Protein AF-A0A960S443-F1 (afdb_monomer_lite)

Sequence (82 aa):
MCEINPSWTEVDQQTNDRLAAQLRTEIAKGHPLWDVPFSVLKRCENCDDIMLKRMDTNELWVCHLTWNGRQKPPWPVAESYE

Secondary structure (DSSP, 8-state):
---SS--EEEPPHHHHHHHHHHHHHH--TTSTTTT--EEEEEEESSSSEEEEEETTT--EEEEE---SSSPPTTPSPEEEE-

pLDDT: mean 86.62, std 10.06, range [55.44, 95.56]

Radius of gyration: 11.6 Å; chains: 1; bounding box: 30×26×26 Å

Foldseek 3Di:
DDPDDFPKDFDDPVRFVVLVVQVQQAEDPPEPCHPFDKTFGIAGPVFQKTWIAGPVPRWIKIFRGDSPTYDYPPPRPMDTDD

Structure (mmCIF, N/CA/C/O backbone):
data_AF-A0A960S443-F1
#
_entry.id   AF-A0A960S443-F1
#
loop_
_atom_site.group_PDB
_atom_site.id
_atom_site.type_symbol
_atom_site.label_atom_id
_atom_site.label_alt_id
_atom_site.label_comp_id
_atom_site.label_asym_id
_atom_s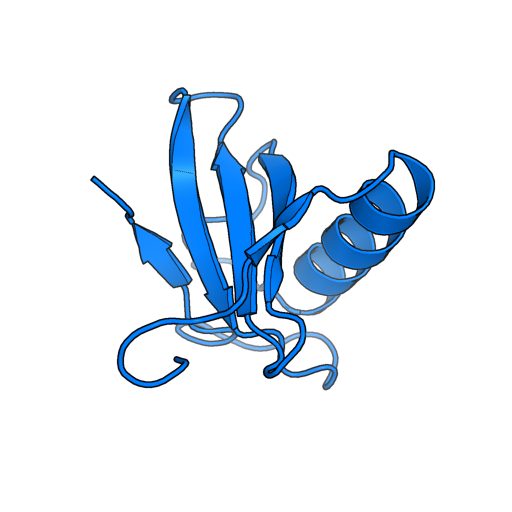ite.label_entity_id
_atom_site.label_seq_id
_atom_site.pdbx_PDB_ins_code
_atom_site.Cartn_x
_atom_site.Cartn_y
_atom_site.Cartn_z
_atom_site.occupancy
_atom_site.B_iso_or_equiv
_atom_site.auth_seq_id
_atom_site.auth_comp_id
_atom_site.auth_asym_id
_atom_site.auth_atom_id
_atom_site.pdbx_PDB_model_num
ATOM 1 N N . MET A 1 1 ? 9.941 -8.288 2.976 1.00 59.78 1 MET A N 1
ATOM 2 C CA . MET A 1 1 ? 10.223 -7.068 3.748 1.00 59.78 1 MET A CA 1
ATOM 3 C C . MET A 1 1 ? 11.660 -6.676 3.532 1.00 59.78 1 MET A C 1
ATOM 5 O O . MET A 1 1 ? 12.545 -7.492 3.770 1.00 59.78 1 MET A O 1
ATOM 9 N N . CYS A 1 2 ? 11.860 -5.473 3.009 1.00 55.62 2 CYS A N 1
ATOM 10 C CA . CYS A 1 2 ? 13.175 -4.902 2.753 1.00 55.62 2 CYS A CA 1
ATOM 11 C C . CYS A 1 2 ? 14.039 -4.829 4.030 1.00 55.62 2 CYS A C 1
ATOM 13 O O . CYS A 1 2 ? 13.542 -4.520 5.112 1.00 55.62 2 CYS A O 1
ATOM 15 N N . GLU A 1 3 ? 15.345 -5.071 3.887 1.00 56.09 3 GLU A N 1
ATOM 16 C CA . GLU A 1 3 ? 16.332 -4.843 4.948 1.00 56.09 3 GLU A CA 1
ATOM 17 C C . GLU A 1 3 ? 16.610 -3.339 5.169 1.00 56.09 3 GLU A C 1
ATOM 19 O O . GLU A 1 3 ? 16.249 -2.479 4.365 1.00 56.09 3 GLU A O 1
ATOM 24 N N . ILE A 1 4 ? 17.235 -3.059 6.317 1.00 55.44 4 ILE A N 1
ATOM 25 C CA . ILE A 1 4 ? 17.559 -1.770 6.949 1.00 55.44 4 ILE A CA 1
ATOM 26 C C . ILE A 1 4 ? 17.826 -0.637 5.924 1.00 55.44 4 ILE A C 1
ATOM 28 O O . ILE A 1 4 ? 18.854 -0.628 5.255 1.00 55.44 4 ILE A O 1
ATOM 32 N N . ASN A 1 5 ? 16.926 0.357 5.879 1.00 60.56 5 ASN A N 1
ATOM 33 C CA . ASN A 1 5 ? 16.892 1.551 5.002 1.00 60.56 5 ASN A CA 1
ATOM 34 C C . ASN A 1 5 ? 16.364 1.359 3.560 1.00 60.56 5 ASN A C 1
ATOM 36 O O . ASN A 1 5 ? 17.067 1.659 2.591 1.00 60.56 5 ASN A O 1
ATOM 40 N N . PRO A 1 6 ? 15.091 0.961 3.388 1.00 70.25 6 PRO A N 1
ATOM 41 C CA . PRO A 1 6 ? 14.418 1.020 2.090 1.00 70.25 6 PRO A CA 1
ATOM 42 C C . PRO A 1 6 ? 14.382 2.447 1.513 1.00 70.25 6 PRO A C 1
ATOM 44 O O . PRO A 1 6 ? 14.033 3.415 2.194 1.00 70.25 6 PRO A O 1
ATOM 47 N N . SER A 1 7 ? 14.712 2.576 0.225 1.00 85.75 7 SER A N 1
ATOM 48 C CA . SER A 1 7 ? 14.568 3.823 -0.534 1.00 85.75 7 SER A CA 1
ATOM 49 C C . SER A 1 7 ? 13.106 4.019 -0.936 1.00 85.75 7 SER A C 1
ATOM 51 O O . SER A 1 7 ? 12.667 3.552 -1.987 1.00 85.75 7 SER A O 1
ATOM 53 N N . TRP A 1 8 ? 12.345 4.679 -0.063 1.00 90.44 8 TRP A N 1
ATOM 54 C CA . TRP A 1 8 ? 10.950 5.026 -0.318 1.00 90.44 8 TRP A CA 1
ATOM 55 C C . TRP A 1 8 ? 10.822 6.226 -1.248 1.00 90.44 8 TRP A C 1
ATOM 57 O O . TRP A 1 8 ? 11.352 7.299 -0.961 1.00 90.44 8 TRP A O 1
ATOM 67 N N . THR A 1 9 ? 10.018 6.065 -2.290 1.00 92.50 9 THR A N 1
ATOM 68 C CA . THR A 1 9 ? 9.690 7.131 -3.239 1.00 92.50 9 THR A CA 1
ATOM 69 C C . THR A 1 9 ? 8.187 7.355 -3.259 1.00 92.50 9 THR A C 1
ATOM 71 O O . THR A 1 9 ? 7.414 6.394 -3.219 1.00 92.50 9 THR A O 1
ATOM 74 N N . GLU A 1 10 ? 7.765 8.620 -3.276 1.00 93.69 10 GLU A N 1
ATOM 75 C CA . GLU A 1 10 ? 6.351 8.974 -3.415 1.00 93.69 10 GLU A CA 1
ATOM 76 C C . GLU A 1 10 ? 5.815 8.508 -4.766 1.00 93.69 10 GLU A C 1
ATOM 78 O O . GLU A 1 10 ? 6.497 8.596 -5.788 1.00 93.69 10 GLU A O 1
ATOM 83 N N . VAL A 1 11 ? 4.590 7.994 -4.763 1.00 94.38 11 VAL A N 1
ATOM 84 C CA . VAL A 1 11 ? 3.934 7.548 -5.991 1.00 94.38 11 VAL A CA 1
ATOM 85 C C . VAL A 1 11 ? 3.000 8.634 -6.512 1.00 94.38 11 VAL A C 1
ATOM 87 O O . VAL A 1 11 ? 2.287 9.282 -5.746 1.00 94.38 11 VAL A O 1
ATOM 90 N N . ASP A 1 12 ? 2.980 8.823 -7.830 1.00 95.25 12 ASP A N 1
ATOM 91 C CA . ASP A 1 12 ? 1.948 9.634 -8.473 1.00 95.25 12 ASP A CA 1
ATOM 92 C C . ASP A 1 12 ? 0.589 8.907 -8.474 1.00 95.25 12 ASP A C 1
ATOM 94 O O . ASP A 1 12 ? 0.483 7.722 -8.141 1.00 95.25 12 ASP A O 1
ATOM 98 N N . GLN A 1 13 ? -0.476 9.614 -8.864 1.00 93.06 13 GLN A N 1
ATOM 99 C CA . GLN A 1 13 ? -1.826 9.043 -8.866 1.00 93.06 13 GLN A CA 1
ATOM 100 C C . GLN A 1 13 ? -1.936 7.810 -9.777 1.00 93.06 13 GLN A C 1
ATOM 102 O O . GLN A 1 13 ? -2.573 6.828 -9.409 1.00 93.06 13 GLN A O 1
ATOM 107 N N . GLN A 1 14 ? -1.277 7.822 -10.939 1.00 94.81 14 GLN A N 1
ATOM 108 C CA . GLN A 1 14 ? -1.319 6.696 -11.875 1.00 94.81 14 GLN A CA 1
ATOM 109 C C . GLN A 1 14 ? -0.661 5.441 -11.282 1.00 94.81 14 GLN A C 1
ATOM 111 O O . GLN A 1 14 ? -1.152 4.325 -11.460 1.00 94.81 14 GLN A O 1
ATOM 116 N N . THR A 1 15 ? 0.458 5.613 -10.587 1.00 93.56 15 THR A N 1
ATOM 117 C CA . THR A 1 15 ? 1.211 4.539 -9.941 1.00 93.56 15 THR A CA 1
ATOM 118 C C . THR A 1 15 ? 0.460 4.015 -8.724 1.00 93.56 15 THR A C 1
ATOM 120 O O . THR A 1 15 ? 0.359 2.800 -8.557 1.00 93.56 15 THR A O 1
ATOM 123 N N . ASN A 1 16 ? -0.142 4.907 -7.932 1.00 94.31 16 ASN A N 1
ATOM 124 C CA . ASN A 1 16 ? -1.058 4.539 -6.856 1.00 94.31 16 ASN A CA 1
ATOM 125 C C . ASN A 1 16 ? -2.195 3.653 -7.379 1.00 94.31 16 ASN A C 1
ATOM 127 O O . ASN A 1 16 ? -2.368 2.538 -6.894 1.00 94.31 16 ASN A O 1
ATOM 131 N N . AS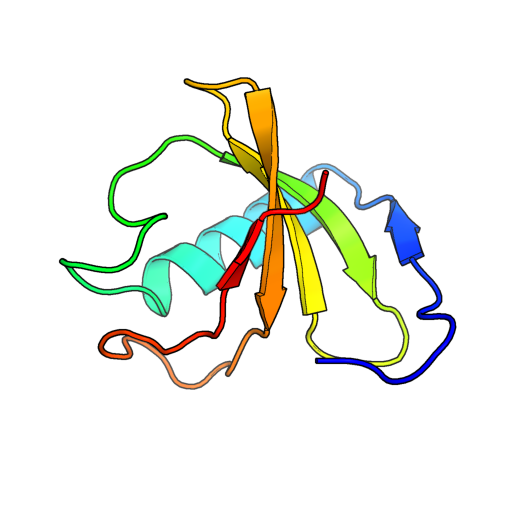P A 1 17 ? -2.905 4.088 -8.423 1.00 94.75 17 ASP A N 1
ATOM 132 C CA . ASP A 1 17 ? -4.043 3.347 -8.974 1.00 94.75 17 ASP A CA 1
ATOM 133 C C . ASP A 1 17 ? -3.639 1.941 -9.444 1.00 94.75 17 ASP A C 1
ATOM 135 O O . ASP A 1 17 ? -4.338 0.962 -9.166 1.00 94.75 17 ASP A O 1
ATOM 139 N N . ARG A 1 18 ? -2.479 1.817 -10.105 1.00 94.88 18 ARG A N 1
ATOM 140 C CA . ARG A 1 18 ? -1.936 0.526 -10.562 1.00 94.88 18 ARG A CA 1
ATOM 141 C C . ARG A 1 18 ? -1.566 -0.395 -9.403 1.00 94.88 18 ARG A C 1
ATOM 143 O O . ARG A 1 18 ? -1.982 -1.551 -9.401 1.00 94.88 18 ARG A O 1
ATOM 150 N N . LEU A 1 19 ? -0.811 0.096 -8.422 1.00 94.06 19 LEU A N 1
ATOM 151 C CA . LEU A 1 19 ? -0.380 -0.702 -7.268 1.00 94.06 19 LEU A CA 1
ATOM 152 C C . LEU A 1 19 ? -1.566 -1.081 -6.378 1.00 94.06 19 LEU A C 1
ATOM 154 O O . LEU A 1 19 ? -1.651 -2.207 -5.897 1.00 94.06 19 LEU A O 1
ATOM 158 N N . ALA A 1 20 ? -2.527 -0.174 -6.210 1.00 94.19 20 ALA A N 1
ATOM 159 C CA . ALA A 1 20 ? -3.746 -0.446 -5.470 1.00 94.19 20 ALA A CA 1
ATOM 160 C C . ALA A 1 20 ? -4.630 -1.474 -6.189 1.00 94.19 20 ALA A C 1
ATOM 162 O O . ALA A 1 20 ? -5.240 -2.323 -5.538 1.00 94.19 20 ALA A O 1
ATOM 163 N N . ALA A 1 21 ? -4.715 -1.423 -7.522 1.00 93.56 21 ALA A N 1
ATOM 164 C CA . ALA A 1 21 ? -5.377 -2.464 -8.302 1.00 93.56 21 ALA A CA 1
ATOM 165 C C . ALA A 1 21 ? -4.662 -3.811 -8.135 1.00 93.56 21 ALA A C 1
ATOM 167 O O . ALA A 1 21 ? -5.322 -4.799 -7.821 1.00 93.56 21 ALA A O 1
ATOM 168 N N . GLN A 1 22 ? -3.331 -3.835 -8.248 1.00 93.81 22 GLN A N 1
ATOM 169 C CA . GLN A 1 22 ? -2.533 -5.044 -8.058 1.00 93.81 22 GLN A CA 1
ATOM 170 C C . GLN A 1 22 ? -2.772 -5.659 -6.675 1.00 93.81 22 GLN A C 1
ATOM 172 O O . GLN A 1 22 ? -3.184 -6.815 -6.588 1.00 93.81 22 GLN A O 1
ATOM 177 N N . LEU A 1 23 ? -2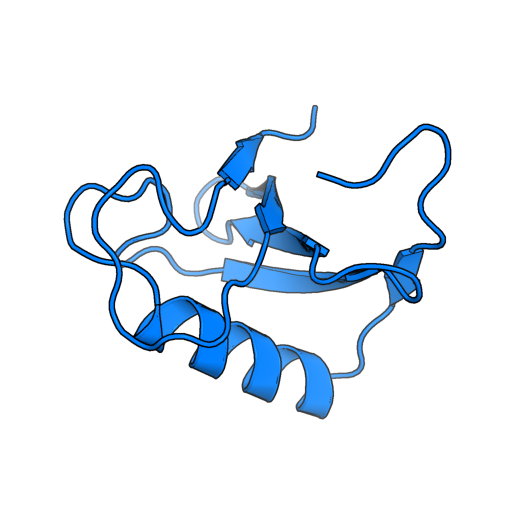.639 -4.872 -5.602 1.00 92.31 23 LEU A N 1
ATOM 178 C CA . LEU A 1 23 ? -2.875 -5.343 -4.238 1.00 92.31 23 LEU A CA 1
ATOM 179 C C . LEU A 1 23 ? -4.278 -5.946 -4.081 1.00 92.31 23 LEU A C 1
ATOM 181 O O . LEU A 1 23 ? -4.412 -7.024 -3.512 1.00 92.31 23 LEU A O 1
ATOM 185 N N . ARG A 1 24 ? -5.320 -5.308 -4.639 1.00 91.88 24 ARG A N 1
ATOM 186 C CA . ARG A 1 24 ? -6.700 -5.834 -4.609 1.00 91.88 24 ARG A CA 1
ATOM 187 C C . ARG A 1 24 ? -6.848 -7.181 -5.312 1.00 91.88 24 ARG A C 1
ATOM 189 O O . ARG A 1 24 ? -7.679 -7.982 -4.889 1.00 91.88 24 ARG A O 1
ATOM 196 N N . THR A 1 25 ? -6.075 -7.434 -6.369 1.00 91.31 25 THR A N 1
ATOM 197 C CA . THR A 1 25 ? -6.077 -8.747 -7.031 1.00 91.31 25 THR A CA 1
ATOM 198 C C . THR A 1 25 ? -5.361 -9.814 -6.216 1.00 91.31 25 THR A C 1
ATOM 200 O O . THR A 1 25 ? -5.701 -10.986 -6.351 1.00 91.31 25 THR A O 1
ATOM 203 N N . GLU A 1 26 ? -4.411 -9.420 -5.367 1.00 90.25 26 GLU A N 1
ATOM 204 C CA . GLU A 1 26 ? -3.588 -10.334 -4.577 1.00 90.25 26 GLU A CA 1
ATOM 205 C C . GLU A 1 26 ? -4.185 -10.682 -3.218 1.00 90.25 26 GLU A C 1
ATOM 207 O O . GLU A 1 26 ? -3.981 -11.785 -2.731 1.00 90.25 26 GLU A O 1
ATOM 212 N N . ILE A 1 27 ? -4.947 -9.795 -2.590 1.00 90.69 27 ILE A N 1
ATOM 213 C CA . ILE A 1 27 ? -5.528 -10.077 -1.274 1.00 90.69 27 ILE A CA 1
ATOM 214 C C . ILE A 1 27 ? -6.763 -10.988 -1.376 1.00 90.69 27 ILE A C 1
ATOM 216 O O . ILE A 1 27 ? -7.533 -10.952 -2.337 1.00 90.69 27 ILE A O 1
ATOM 220 N N . ALA A 1 28 ? -7.010 -11.802 -0.349 1.00 89.00 28 ALA A N 1
ATOM 221 C CA . ALA A 1 28 ? -8.258 -12.551 -0.185 1.00 89.00 28 ALA A CA 1
ATOM 222 C C . ALA A 1 28 ? -8.935 -12.248 1.154 1.00 89.00 28 ALA A C 1
ATOM 224 O O . ALA A 1 28 ? -8.368 -11.607 2.038 1.00 89.00 28 ALA A O 1
ATOM 225 N N . LYS A 1 29 ? -10.175 -12.733 1.303 1.00 88.69 29 LYS A N 1
ATOM 226 C CA . LYS A 1 29 ? -10.951 -12.589 2.538 1.00 88.69 29 LYS A CA 1
ATOM 227 C C . LYS A 1 29 ? -10.138 -13.098 3.732 1.00 88.69 29 LYS A C 1
ATOM 229 O O . LYS A 1 29 ? -9.618 -14.210 3.692 1.00 88.69 29 LYS A O 1
ATOM 234 N N . GLY A 1 30 ? -10.072 -12.283 4.784 1.00 86.00 30 GLY A N 1
ATOM 235 C CA . GLY A 1 30 ? -9.259 -12.532 5.977 1.00 86.00 30 GLY A CA 1
ATOM 236 C C . GLY A 1 30 ? -7.929 -11.775 5.992 1.00 86.00 30 GLY A C 1
ATOM 237 O O . GLY A 1 30 ? -7.270 -11.763 7.024 1.00 86.00 30 GLY A O 1
ATOM 238 N N . HIS A 1 31 ? -7.540 -11.127 4.889 1.00 88.38 31 HIS A N 1
ATOM 239 C CA . HIS A 1 31 ? -6.419 -10.191 4.888 1.00 88.38 31 HIS A CA 1
ATOM 240 C C . HIS A 1 31 ? -6.839 -8.878 5.583 1.00 88.38 31 HIS A C 1
ATOM 242 O O . HIS A 1 31 ? -7.957 -8.425 5.329 1.00 88.38 31 HIS A O 1
ATOM 248 N N . PRO A 1 32 ? -5.987 -8.225 6.399 1.00 87.19 32 PRO A N 1
ATOM 249 C CA . PRO A 1 32 ? -6.338 -6.977 7.097 1.00 87.19 32 PRO A CA 1
ATOM 250 C C . PRO A 1 32 ? -6.799 -5.837 6.178 1.00 87.19 32 PRO A C 1
ATOM 252 O O . PRO A 1 32 ? -7.586 -4.990 6.580 1.00 87.19 32 PRO A O 1
ATOM 255 N N . LEU A 1 33 ? -6.325 -5.842 4.929 1.00 89.38 33 LEU A N 1
ATOM 256 C CA . LEU A 1 33 ? -6.674 -4.859 3.893 1.00 89.38 33 LEU A CA 1
ATOM 257 C C . LEU A 1 33 ? -7.790 -5.330 2.941 1.00 89.38 33 LEU A C 1
ATOM 259 O O . LEU A 1 33 ? -8.075 -4.664 1.946 1.00 89.38 33 LEU A O 1
ATOM 263 N N . TRP A 1 34 ? -8.397 -6.496 3.194 1.00 90.44 34 TRP A N 1
ATOM 264 C CA . TRP A 1 34 ? -9.500 -7.003 2.376 1.00 90.44 34 TRP A CA 1
ATOM 265 C C . TRP A 1 34 ? -10.744 -6.137 2.563 1.00 90.44 34 TRP A C 1
ATOM 267 O O . TRP A 1 34 ? -11.234 -6.007 3.679 1.00 90.44 34 TRP A O 1
ATOM 277 N N . ASP A 1 35 ? -11.280 -5.616 1.456 1.00 89.88 35 ASP A N 1
ATOM 278 C CA . ASP A 1 35 ? -12.487 -4.772 1.436 1.00 89.88 35 ASP A CA 1
ATOM 279 C C . ASP A 1 35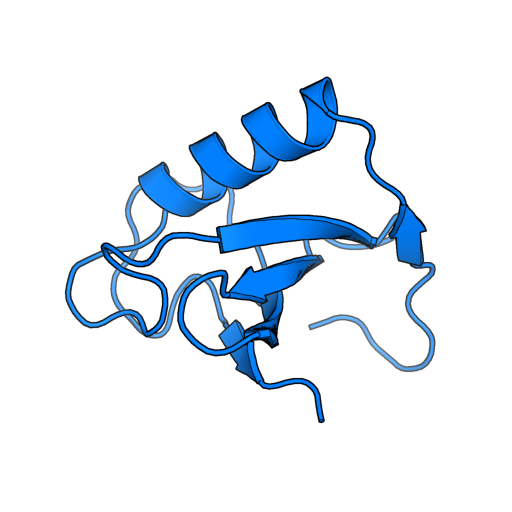 ? -12.352 -3.459 2.238 1.00 89.88 35 ASP A C 1
ATOM 281 O O . ASP A 1 35 ? -13.336 -2.863 2.667 1.00 89.88 35 ASP A O 1
ATOM 285 N N . VAL A 1 36 ? -11.113 -2.991 2.431 1.00 91.62 36 VAL A N 1
ATOM 286 C CA . VAL A 1 36 ? -10.794 -1.740 3.130 1.00 91.62 36 VAL A CA 1
ATOM 287 C C . VAL A 1 36 ? -10.411 -0.658 2.113 1.00 91.62 36 VAL A C 1
ATOM 289 O O . VAL A 1 36 ? -9.638 -0.930 1.189 1.00 91.62 36 VAL A O 1
ATOM 292 N N . PRO A 1 37 ? -10.901 0.588 2.251 1.00 92.81 37 PRO A N 1
ATOM 293 C CA . PRO A 1 37 ? -10.428 1.697 1.433 1.00 92.81 37 PRO A CA 1
ATOM 294 C C . PRO A 1 37 ? -9.010 2.111 1.858 1.00 92.81 37 PRO A C 1
ATOM 296 O O . PRO A 1 37 ? -8.766 2.450 3.015 1.00 92.81 37 PRO A O 1
ATOM 299 N N . PHE A 1 38 ? -8.070 2.133 0.914 1.00 94.69 38 PHE A N 1
ATOM 300 C CA . PHE A 1 38 ? -6.685 2.551 1.144 1.00 94.69 38 PHE A CA 1
ATOM 301 C C . PHE A 1 38 ? -6.126 3.346 -0.042 1.00 94.69 38 PHE A C 1
ATOM 303 O O . PHE A 1 38 ? -6.645 3.257 -1.157 1.00 94.69 38 PHE A O 1
ATOM 310 N N . SER A 1 39 ? -5.047 4.090 0.207 1.00 95.19 39 SER A N 1
ATOM 311 C CA . SER A 1 39 ? -4.257 4.803 -0.803 1.00 95.19 39 SER A CA 1
ATOM 312 C C . SER A 1 39 ? -2.779 4.441 -0.670 1.00 95.19 39 SER A C 1
ATOM 314 O O . SER A 1 39 ? -2.259 4.424 0.447 1.00 95.19 39 SER A O 1
ATOM 316 N N . VAL A 1 40 ? -2.097 4.156 -1.780 1.00 95.56 40 VAL A N 1
ATOM 317 C CA . VAL A 1 40 ? -0.645 3.927 -1.786 1.00 95.56 40 VAL A CA 1
ATOM 318 C C . VAL A 1 40 ? 0.058 5.279 -1.747 1.00 95.56 40 VAL A C 1
ATOM 320 O O . VAL A 1 40 ? -0.198 6.141 -2.582 1.00 95.56 40 VAL A O 1
ATOM 323 N N . LEU A 1 41 ? 0.928 5.471 -0.756 1.00 94.12 41 LEU A N 1
ATOM 324 C CA . LEU A 1 41 ? 1.666 6.718 -0.547 1.00 94.12 41 LEU A CA 1
ATOM 325 C C . LEU A 1 41 ? 3.073 6.644 -1.126 1.00 94.12 41 LEU A C 1
ATOM 327 O O . LEU A 1 41 ? 3.552 7.596 -1.741 1.00 94.12 41 LEU A O 1
ATOM 331 N N . LYS A 1 42 ? 3.750 5.517 -0.897 1.00 94.25 42 LYS A N 1
ATOM 332 C CA . LYS A 1 42 ? 5.137 5.314 -1.306 1.00 94.25 42 LYS A CA 1
ATOM 333 C C . LYS A 1 42 ? 5.341 3.890 -1.785 1.00 94.25 42 LYS A C 1
ATOM 335 O O . LYS A 1 42 ? 4.659 2.972 -1.335 1.00 94.25 42 LYS A O 1
ATOM 340 N N . ARG A 1 43 ? 6.321 3.705 -2.657 1.00 93.62 43 ARG A N 1
ATOM 341 C CA . ARG A 1 43 ? 6.846 2.390 -3.028 1.00 93.62 43 ARG A CA 1
ATOM 342 C C . ARG A 1 43 ? 8.321 2.314 -2.672 1.00 93.62 43 ARG A C 1
ATOM 344 O O . ARG A 1 43 ? 8.996 3.346 -2.645 1.00 93.62 43 ARG A O 1
ATOM 351 N N . CYS A 1 44 ? 8.817 1.118 -2.402 1.00 91.44 44 CYS A N 1
ATOM 352 C CA . CYS A 1 44 ? 10.248 0.900 -2.333 1.00 91.44 44 CYS A CA 1
ATOM 353 C C . CYS A 1 44 ? 10.812 0.802 -3.756 1.00 91.44 44 CYS A C 1
ATOM 355 O O . CYS A 1 44 ? 10.259 0.112 -4.608 1.00 91.44 44 CYS A O 1
ATOM 357 N N . GLU A 1 45 ? 11.914 1.497 -4.030 1.00 87.31 45 GLU A N 1
ATOM 358 C CA . GLU A 1 45 ? 12.603 1.399 -5.327 1.00 87.31 45 GLU A CA 1
ATOM 359 C C . GLU A 1 45 ? 13.403 0.094 -5.470 1.00 87.31 45 GLU A C 1
ATOM 361 O O . GLU A 1 45 ? 13.679 -0.347 -6.583 1.00 87.31 45 GLU A O 1
ATOM 366 N N . ASN A 1 46 ? 13.750 -0.540 -4.346 1.00 85.69 46 ASN A N 1
ATOM 367 C CA . ASN A 1 46 ? 14.677 -1.674 -4.304 1.00 85.69 46 ASN A CA 1
ATOM 368 C C . ASN A 1 46 ? 13.996 -3.013 -3.956 1.00 85.69 46 ASN A C 1
ATOM 370 O O . ASN A 1 46 ? 14.675 -4.036 -3.893 1.00 85.69 46 ASN A O 1
ATOM 374 N N . CYS A 1 47 ? 12.685 -3.023 -3.692 1.00 85.50 47 CYS A N 1
ATOM 375 C CA . CYS A 1 47 ? 11.901 -4.237 -3.445 1.00 85.50 47 CYS A CA 1
ATOM 376 C C . CYS A 1 47 ? 10.413 -4.011 -3.738 1.00 85.50 47 CYS A C 1
ATOM 378 O O . CYS A 1 47 ? 9.970 -2.881 -3.914 1.00 85.50 47 CYS A O 1
ATOM 380 N N . ASP A 1 48 ? 9.627 -5.086 -3.720 1.00 87.94 48 ASP A N 1
ATOM 381 C CA . ASP A 1 48 ? 8.184 -5.064 -3.996 1.00 87.94 48 ASP A CA 1
ATOM 382 C C . ASP A 1 48 ? 7.316 -4.579 -2.814 1.00 87.94 48 ASP A C 1
ATOM 384 O O . ASP A 1 48 ? 6.120 -4.866 -2.745 1.00 87.94 48 ASP A O 1
ATOM 388 N N . ASP A 1 49 ? 7.903 -3.839 -1.869 1.00 91.19 49 ASP A N 1
ATOM 389 C CA . ASP A 1 49 ? 7.179 -3.274 -0.730 1.00 91.19 49 ASP A CA 1
ATOM 390 C C . ASP A 1 49 ? 6.492 -1.952 -1.117 1.00 91.19 49 ASP A C 1
ATOM 392 O O . ASP A 1 49 ? 7.083 -1.057 -1.729 1.00 91.19 49 ASP A O 1
ATOM 396 N N . ILE A 1 50 ? 5.241 -1.795 -0.692 1.00 93.44 50 ILE A N 1
ATOM 397 C CA . ILE A 1 50 ? 4.455 -0.567 -0.823 1.00 93.44 50 ILE A CA 1
ATOM 398 C C . ILE A 1 50 ? 3.996 -0.085 0.549 1.00 93.44 50 ILE A C 1
ATOM 400 O O . ILE A 1 50 ? 3.582 -0.876 1.391 1.00 93.44 50 ILE A O 1
ATOM 404 N N . MET A 1 51 ? 4.039 1.225 0.770 1.00 93.88 51 MET A N 1
ATOM 405 C CA . MET A 1 51 ? 3.468 1.868 1.946 1.00 93.88 51 MET A CA 1
ATOM 406 C C . MET A 1 51 ? 2.112 2.453 1.580 1.00 93.88 51 MET A C 1
ATOM 408 O O . MET A 1 51 ? 1.989 3.251 0.646 1.00 93.88 51 MET A O 1
ATOM 412 N N . LEU A 1 52 ? 1.095 2.077 2.339 1.00 94.12 52 LEU A N 1
ATOM 413 C CA . LEU A 1 52 ? -0.281 2.483 2.127 1.00 94.12 52 LEU A CA 1
ATOM 414 C C . LEU A 1 52 ? -0.890 3.044 3.401 1.00 94.12 52 LEU A C 1
ATOM 416 O O . LEU A 1 52 ? -0.498 2.703 4.513 1.00 94.12 52 LEU A O 1
ATOM 420 N N . LYS A 1 53 ? -1.876 3.909 3.210 1.00 94.31 53 LYS A N 1
ATOM 421 C CA . LYS A 1 53 ? -2.679 4.477 4.278 1.00 94.31 53 LYS A CA 1
ATOM 422 C C . LYS A 1 53 ? -4.098 3.960 4.173 1.00 94.31 53 LYS A C 1
ATOM 424 O O . LYS A 1 53 ? -4.737 4.103 3.128 1.00 94.31 53 LYS A O 1
ATOM 429 N N . ARG A 1 54 ? -4.596 3.402 5.267 1.00 93.56 54 ARG A N 1
ATOM 430 C CA . ARG A 1 54 ? -6.009 3.083 5.443 1.00 93.56 54 ARG A CA 1
ATOM 431 C C . ARG A 1 54 ? -6.815 4.371 5.555 1.00 93.56 54 ARG A C 1
ATOM 433 O O . ARG A 1 54 ? -6.499 5.239 6.362 1.00 93.56 54 ARG A O 1
ATOM 440 N N . MET A 1 55 ? -7.848 4.517 4.735 1.00 92.19 55 MET A N 1
ATOM 441 C CA . MET A 1 55 ? -8.658 5.740 4.696 1.00 92.19 55 MET A CA 1
ATOM 442 C C . MET A 1 55 ? -9.724 5.770 5.797 1.00 92.19 55 MET A C 1
ATOM 444 O O . MET A 1 55 ? -10.212 6.841 6.139 1.00 92.19 55 MET A O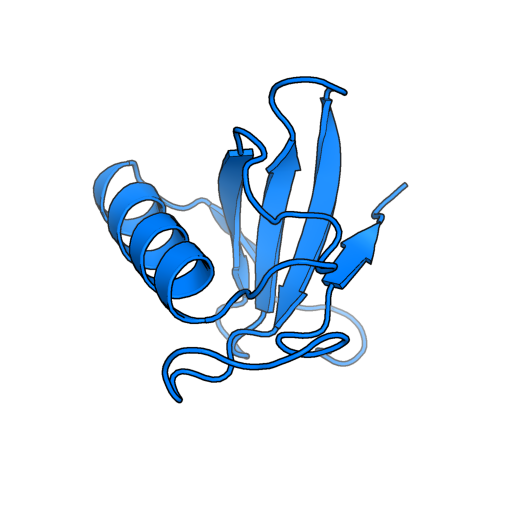 1
ATOM 448 N N . ASP A 1 56 ? -10.077 4.610 6.352 1.00 91.62 56 ASP A N 1
ATOM 449 C CA . ASP A 1 56 ? -11.032 4.460 7.450 1.00 91.62 56 ASP A CA 1
ATOM 450 C C . ASP A 1 56 ? -10.398 4.746 8.821 1.00 91.62 56 ASP A C 1
ATOM 452 O O . ASP A 1 56 ? -10.998 5.444 9.636 1.00 91.62 56 ASP A O 1
ATOM 456 N N . THR A 1 57 ? -9.179 4.255 9.066 1.00 91.50 57 THR A N 1
ATOM 457 C CA . THR A 1 57 ? -8.477 4.400 10.357 1.00 91.50 57 THR A CA 1
ATOM 458 C C . THR A 1 57 ? -7.332 5.413 10.345 1.00 91.50 57 THR A C 1
ATOM 460 O O . THR A 1 57 ? -6.823 5.764 11.403 1.00 91.50 57 THR A O 1
ATOM 463 N N . ASN A 1 58 ? -6.922 5.912 9.173 1.00 90.00 58 ASN A N 1
ATOM 464 C CA . ASN A 1 58 ? -5.685 6.680 8.968 1.00 90.00 58 ASN A CA 1
ATOM 465 C C . ASN A 1 58 ? -4.380 5.934 9.313 1.00 90.00 58 ASN A C 1
ATOM 467 O O . ASN A 1 58 ? -3.320 6.558 9.282 1.00 90.00 58 ASN A O 1
ATOM 471 N N . GLU A 1 59 ? -4.430 4.627 9.581 1.00 91.50 59 GLU A N 1
ATOM 472 C CA . GLU A 1 59 ? -3.251 3.807 9.880 1.00 91.50 59 GLU A CA 1
ATOM 473 C C . GLU A 1 59 ? -2.362 3.624 8.650 1.00 91.50 59 GLU A C 1
ATOM 475 O O . GLU A 1 59 ? -2.850 3.461 7.524 1.00 91.50 59 GLU A O 1
ATOM 480 N N . LEU A 1 60 ? -1.051 3.591 8.879 1.00 91.62 60 LEU A N 1
ATOM 481 C CA . LEU A 1 60 ? -0.068 3.254 7.861 1.00 91.62 60 LEU A CA 1
ATOM 482 C C . LEU A 1 60 ? 0.239 1.761 7.903 1.00 91.62 60 LEU A 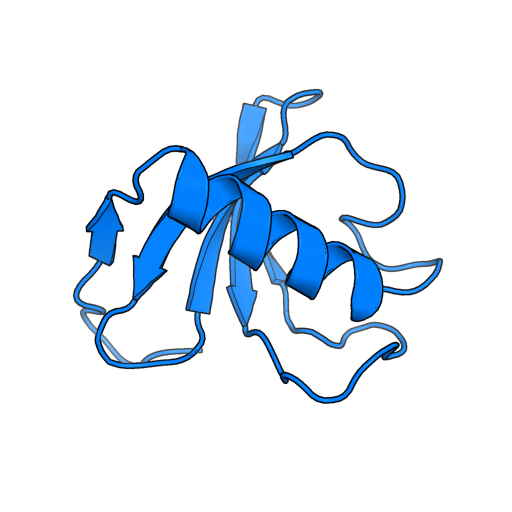C 1
ATOM 484 O O . LEU A 1 60 ? 0.303 1.147 8.964 1.00 91.62 60 LEU A O 1
ATOM 488 N N . TRP A 1 61 ? 0.419 1.181 6.726 1.00 92.00 61 TRP A N 1
ATOM 489 C CA . TRP A 1 61 ? 0.741 -0.224 6.544 1.00 92.00 61 TRP A CA 1
ATOM 490 C C . TRP A 1 61 ? 1.806 -0.359 5.463 1.00 92.00 61 TRP A C 1
ATOM 492 O O . TRP A 1 61 ? 1.804 0.383 4.480 1.00 92.00 61 TRP A O 1
ATOM 502 N N . VAL A 1 62 ? 2.695 -1.329 5.623 1.00 91.62 62 VAL A N 1
ATOM 503 C CA . VAL A 1 62 ? 3.636 -1.759 4.590 1.00 91.62 62 VAL A CA 1
ATOM 504 C C . VAL A 1 62 ? 3.185 -3.116 4.085 1.00 91.62 62 VAL A C 1
ATOM 506 O O . VAL A 1 62 ? 2.914 -4.000 4.890 1.00 91.62 62 VAL A O 1
ATOM 509 N N . CYS A 1 63 ? 3.082 -3.285 2.770 1.00 90.44 63 CYS A N 1
ATOM 510 C CA . CYS A 1 63 ? 2.677 -4.538 2.147 1.00 90.44 63 CYS A CA 1
ATOM 511 C C . CYS A 1 63 ? 3.683 -4.975 1.079 1.00 90.44 63 CYS A C 1
ATOM 513 O O . CYS A 1 63 ? 4.067 -4.165 0.242 1.00 90.44 63 CYS A O 1
ATOM 515 N N . HIS A 1 64 ? 4.094 -6.243 1.101 1.00 90.44 64 HIS A N 1
ATOM 516 C CA . HIS A 1 64 ? 4.993 -6.837 0.113 1.00 90.44 64 HIS A CA 1
ATOM 517 C C . HIS A 1 64 ? 4.192 -7.495 -1.010 1.00 90.44 64 HIS A C 1
ATOM 519 O O . HIS A 1 64 ? 3.608 -8.562 -0.802 1.00 90.44 64 HIS A O 1
ATOM 525 N N . LEU A 1 65 ? 4.167 -6.881 -2.192 1.00 88.94 65 LEU A N 1
ATOM 526 C CA . LEU A 1 65 ? 3.475 -7.433 -3.353 1.00 88.94 65 LEU A CA 1
ATOM 527 C C . LEU A 1 65 ? 4.171 -8.698 -3.859 1.00 88.94 65 LEU A C 1
ATOM 529 O O . LEU A 1 65 ? 5.392 -8.805 -3.881 1.00 88.94 65 LEU A O 1
ATOM 533 N N . THR A 1 66 ? 3.367 -9.666 -4.284 1.00 87.00 66 THR A N 1
ATOM 534 C CA . THR A 1 66 ? 3.832 -10.965 -4.788 1.00 87.00 66 THR A CA 1
ATOM 535 C C . THR A 1 66 ? 3.703 -11.100 -6.300 1.00 87.00 66 THR A C 1
ATOM 537 O O . THR A 1 66 ? 4.283 -12.016 -6.875 1.00 87.00 66 THR A O 1
ATOM 540 N N . TRP A 1 67 ? 2.907 -10.242 -6.940 1.00 86.44 67 TRP A N 1
ATOM 541 C CA . TRP A 1 67 ? 2.593 -10.242 -8.372 1.00 86.44 67 TRP A CA 1
ATOM 542 C C . TRP A 1 67 ? 1.927 -11.529 -8.896 1.00 86.44 67 TRP A C 1
ATOM 544 O O . TRP A 1 67 ? 1.746 -11.691 -10.101 1.00 86.44 67 TRP A O 1
ATOM 554 N N . ASN A 1 68 ? 1.500 -12.435 -8.007 1.00 79.25 68 ASN A N 1
ATOM 555 C CA . ASN A 1 68 ? 1.073 -13.802 -8.345 1.00 79.25 68 ASN A CA 1
ATOM 556 C C . ASN A 1 68 ? -0.455 -14.021 -8.319 1.00 79.25 68 ASN A C 1
ATOM 558 O O . ASN A 1 68 ? -0.932 -15.145 -8.147 1.00 79.25 68 ASN A O 1
ATOM 562 N N . GLY A 1 69 ? -1.250 -12.963 -8.501 1.00 83.50 69 GLY A N 1
ATOM 563 C CA . GLY A 1 69 ? -2.714 -13.031 -8.410 1.00 83.50 69 GLY A CA 1
ATOM 564 C C . GLY A 1 69 ? -3.201 -13.364 -6.994 1.00 83.50 69 GLY A C 1
ATOM 565 O O . GLY A 1 69 ? -2.446 -13.258 -6.033 1.00 83.50 69 GLY A O 1
ATOM 566 N N . ARG A 1 70 ? -4.471 -13.762 -6.846 1.00 84.81 70 ARG A N 1
ATOM 567 C CA . ARG A 1 70 ? -5.143 -13.862 -5.537 1.00 84.81 70 ARG A CA 1
ATOM 568 C C . ARG A 1 70 ? -4.499 -14.879 -4.588 1.00 84.81 70 ARG A C 1
ATOM 570 O O . ARG A 1 70 ? -4.621 -16.086 -4.785 1.00 84.81 70 ARG A O 1
ATOM 577 N N . GLN A 1 71 ? -3.912 -14.374 -3.511 1.00 81.62 71 GLN A N 1
ATOM 578 C CA . GLN A 1 71 ? -3.271 -15.103 -2.423 1.00 81.62 71 GLN A CA 1
ATOM 579 C C . GLN A 1 71 ? -4.167 -15.187 -1.184 1.00 81.62 71 GLN A C 1
ATOM 581 O O . GLN A 1 71 ? -5.103 -14.409 -0.996 1.00 81.62 71 GLN A O 1
ATOM 586 N N . LYS A 1 72 ? -3.895 -16.177 -0.328 1.00 77.00 72 LYS A N 1
ATOM 587 C CA . LYS A 1 72 ? -4.560 -16.329 0.972 1.00 77.00 72 LYS A CA 1
ATOM 588 C C . LYS A 1 72 ? -3.701 -15.702 2.076 1.00 77.00 72 LYS A C 1
ATOM 590 O O . LYS A 1 72 ? -2.475 -15.792 1.992 1.00 77.00 72 LYS A O 1
ATOM 595 N N . PRO A 1 73 ? -4.322 -15.161 3.141 1.00 76.62 73 PRO A N 1
ATOM 596 C CA . PRO A 1 73 ? -3.593 -14.638 4.290 1.00 76.62 73 PRO A CA 1
ATOM 597 C C . PRO A 1 73 ? -2.562 -15.647 4.835 1.00 76.62 73 PRO A C 1
ATOM 599 O O . PRO A 1 73 ? -2.860 -16.844 4.877 1.00 76.62 73 PRO A O 1
ATOM 602 N N . PRO A 1 74 ? -1.369 -15.186 5.251 1.00 71.00 74 PRO A N 1
ATOM 603 C CA . PRO A 1 74 ? -0.992 -13.782 5.432 1.00 71.00 74 PRO A CA 1
ATOM 604 C C . PRO A 1 74 ? -0.427 -13.108 4.171 1.00 71.00 74 PRO A C 1
ATOM 606 O O . PRO A 1 74 ? 0.109 -12.019 4.291 1.00 71.00 74 PRO A O 1
ATOM 609 N N . TRP A 1 75 ? -0.505 -13.734 2.990 1.00 70.94 75 TRP A N 1
ATOM 610 C CA . TRP A 1 75 ? 0.052 -13.174 1.758 1.00 70.94 75 TRP A CA 1
ATOM 611 C C . TRP A 1 75 ? -0.963 -12.322 0.982 1.00 70.94 75 TRP A C 1
ATOM 613 O O . TRP A 1 75 ? -2.145 -12.692 0.939 1.00 70.94 75 TRP A O 1
ATOM 623 N N . PRO A 1 76 ? -0.509 -11.249 0.308 1.00 77.38 76 PRO A N 1
ATOM 624 C CA . PRO A 1 76 ? 0.803 -10.590 0.456 1.00 77.38 76 PRO A CA 1
ATOM 625 C C . PRO A 1 76 ? 1.058 -10.108 1.895 1.00 77.38 76 PRO A C 1
ATOM 627 O O . PRO A 1 76 ? 0.124 -9.678 2.557 1.00 77.38 76 PRO A O 1
ATOM 630 N N . VAL A 1 77 ? 2.297 -10.215 2.399 1.00 81.81 77 VAL A N 1
ATOM 631 C CA . VAL A 1 77 ? 2.613 -9.865 3.803 1.00 81.81 77 VAL A CA 1
ATOM 632 C C . VAL A 1 77 ? 2.316 -8.390 4.037 1.00 81.81 77 VAL A C 1
ATOM 634 O O . VAL A 1 77 ? 2.754 -7.561 3.243 1.00 81.81 77 VAL A O 1
ATOM 637 N N . ALA A 1 78 ? 1.598 -8.067 5.114 1.00 79.88 78 ALA A N 1
ATOM 638 C CA . ALA A 1 78 ? 1.296 -6.696 5.502 1.00 79.88 78 ALA A CA 1
ATOM 639 C C . ALA A 1 78 ? 1.554 -6.464 6.996 1.00 79.88 78 ALA A C 1
ATOM 641 O O . ALA A 1 78 ? 1.121 -7.263 7.828 1.00 79.88 78 ALA A O 1
ATOM 642 N N . GLU A 1 79 ? 2.209 -5.354 7.325 1.00 82.75 79 GLU A N 1
ATOM 643 C CA . GLU A 1 79 ? 2.531 -4.948 8.696 1.00 82.75 79 GLU A CA 1
ATOM 644 C C . GLU A 1 79 ? 2.108 -3.501 8.943 1.00 82.75 79 GLU A C 1
ATOM 646 O O . GLU A 1 79 ? 2.249 -2.648 8.065 1.00 82.75 79 GLU A O 1
ATOM 651 N N . SER A 1 80 ? 1.569 -3.218 10.129 1.00 79.88 80 SER A N 1
ATOM 652 C CA . SER A 1 80 ? 1.256 -1.853 10.552 1.00 79.88 80 SER A CA 1
ATOM 653 C C . SER A 1 80 ? 2.542 -1.069 10.802 1.00 79.88 80 SER A C 1
ATOM 655 O O . SER A 1 80 ? 3.459 -1.574 11.446 1.00 79.88 80 SER A O 1
ATOM 657 N N . TYR A 1 81 ? 2.588 0.170 10.326 1.00 74.62 81 TYR A N 1
ATOM 658 C CA . TYR A 1 81 ? 3.686 1.101 10.554 1.00 74.62 81 TYR A CA 1
ATOM 659 C C . TYR A 1 81 ? 3.226 2.147 11.579 1.00 74.62 81 TYR A C 1
ATOM 661 O O . TYR A 1 81 ? 2.265 2.873 11.309 1.00 74.62 81 TYR A O 1
ATOM 669 N N . GLU A 1 82 ? 3.867 2.178 12.752 1.00 60.47 82 GLU A N 1
ATOM 670 C CA . GLU A 1 82 ? 3.633 3.185 13.808 1.00 60.47 82 GLU A CA 1
ATOM 671 C C . GLU A 1 82 ? 4.417 4.482 13.559 1.00 60.47 82 GLU A C 1
ATOM 673 O O . GLU A 1 82 ? 5.582 4.410 13.098 1.00 60.47 82 GLU A O 1
#